Protein AF-A0A967GMF3-F1 (afdb_monomer_lite)

Structure (mmCIF, N/CA/C/O backbone):
data_AF-A0A967GMF3-F1
#
_entry.id   AF-A0A967GMF3-F1
#
loop_
_atom_site.group_PDB
_atom_site.id
_atom_site.type_symbol
_atom_site.label_atom_id
_atom_site.label_alt_id
_atom_site.label_comp_id
_atom_site.label_asym_id
_atom_site.label_entity_id
_atom_site.label_seq_id
_atom_site.pdbx_PDB_ins_code
_atom_site.Cartn_x
_atom_site.Cartn_y
_atom_site.Cartn_z
_atom_site.occupancy
_atom_site.B_iso_or_equiv
_atom_site.auth_seq_id
_atom_site.auth_comp_id
_atom_site.auth_asym_id
_atom_site.auth_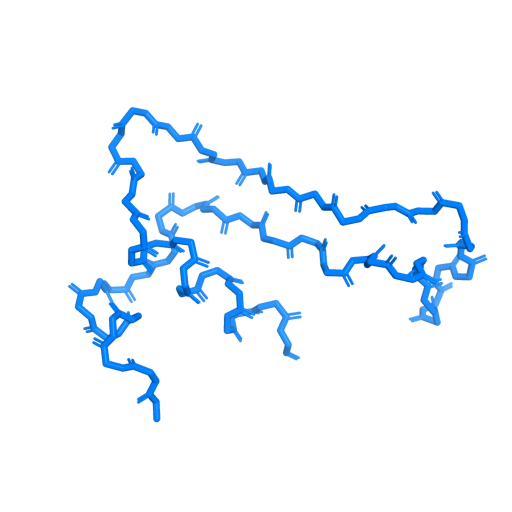atom_id
_atom_site.pdbx_PDB_model_num
ATOM 1 N N . VAL A 1 1 ? -1.015 -17.205 5.744 1.00 65.44 1 VAL A N 1
ATOM 2 C CA . VAL A 1 1 ? -1.686 -15.884 5.759 1.00 65.44 1 VAL A CA 1
ATOM 3 C C . VAL A 1 1 ? -1.121 -15.126 6.945 1.00 65.44 1 VAL A C 1
ATOM 5 O O . VAL A 1 1 ? -0.940 -15.762 7.974 1.00 65.44 1 VAL A O 1
ATOM 8 N N . ASP A 1 2 ? -0.753 -13.854 6.786 1.00 89.94 2 ASP A N 1
ATOM 9 C CA . ASP A 1 2 ? -0.168 -13.051 7.871 1.00 89.94 2 ASP A CA 1
ATOM 10 C C . ASP A 1 2 ? -1.173 -12.852 9.024 1.00 89.94 2 ASP A C 1
ATOM 12 O O . ASP A 1 2 ? -2.344 -12.553 8.775 1.00 89.94 2 ASP A O 1
ATOM 16 N N . GLU A 1 3 ? -0.727 -13.041 10.271 1.00 96.00 3 GLU A N 1
ATOM 17 C CA . GLU A 1 3 ? -1.581 -12.981 11.467 1.00 96.00 3 GLU A CA 1
ATOM 18 C C . GLU A 1 3 ? -2.151 -11.579 11.713 1.00 96.00 3 GLU A C 1
ATOM 20 O O . GLU A 1 3 ? -3.307 -11.442 12.112 1.00 96.00 3 GLU A O 1
ATOM 25 N N . LEU A 1 4 ? -1.377 -10.527 11.434 1.00 96.12 4 LEU A N 1
ATOM 26 C CA . LEU A 1 4 ? -1.813 -9.150 11.632 1.00 96.12 4 LEU A CA 1
ATOM 27 C C . LEU A 1 4 ? -2.832 -8.753 10.563 1.00 96.12 4 LEU A C 1
ATOM 29 O O . LEU A 1 4 ? -3.864 -8.171 10.892 1.00 96.12 4 LEU A O 1
ATOM 33 N N . ALA A 1 5 ? -2.592 -9.103 9.299 1.00 96.69 5 ALA A N 1
ATOM 34 C CA . ALA A 1 5 ? -3.564 -8.862 8.233 1.00 96.69 5 ALA A CA 1
ATOM 35 C C . ALA A 1 5 ? -4.878 -9.633 8.447 1.00 96.69 5 ALA A C 1
ATOM 37 O O . ALA A 1 5 ? -5.938 -9.153 8.063 1.00 96.69 5 ALA A O 1
ATOM 38 N N . ALA A 1 6 ? -4.831 -10.815 9.071 1.00 96.56 6 ALA A N 1
ATOM 39 C CA . ALA A 1 6 ? -6.020 -11.611 9.375 1.00 96.56 6 ALA A CA 1
ATOM 40 C C . ALA A 1 6 ? -6.922 -10.993 10.463 1.00 96.56 6 ALA A C 1
ATOM 42 O O . ALA A 1 6 ? -8.063 -11.423 10.615 1.00 96.56 6 ALA A O 1
ATOM 43 N N . THR A 1 7 ? -6.439 -9.988 11.203 1.00 97.62 7 THR A N 1
ATOM 44 C CA . THR A 1 7 ? -7.219 -9.303 12.254 1.00 97.62 7 THR A CA 1
ATOM 45 C C . THR A 1 7 ? -8.204 -8.259 11.723 1.00 97.62 7 THR A C 1
ATOM 47 O O . THR A 1 7 ? -9.032 -7.762 12.485 1.00 97.62 7 THR A O 1
ATOM 50 N N . VAL A 1 8 ? -8.127 -7.930 10.432 1.00 97.00 8 VAL A N 1
ATOM 51 C CA . VAL A 1 8 ? -9.064 -7.046 9.730 1.00 97.00 8 VAL A CA 1
ATOM 52 C C . VAL A 1 8 ? -9.735 -7.812 8.594 1.00 97.00 8 VAL A C 1
ATOM 54 O O . VAL A 1 8 ? -9.167 -8.756 8.041 1.00 97.00 8 VAL A O 1
ATOM 57 N N . GLU A 1 9 ? -10.960 -7.421 8.255 1.00 95.75 9 GLU A N 1
ATOM 58 C CA . GLU A 1 9 ? -11.711 -8.046 7.164 1.00 95.75 9 GLU A CA 1
ATOM 59 C C . GLU A 1 9 ? -11.082 -7.698 5.804 1.00 95.75 9 GLU A C 1
ATOM 61 O O . GLU A 1 9 ? -10.778 -8.598 5.017 1.00 95.75 9 GLU A O 1
ATOM 66 N N . ASP A 1 10 ? -10.748 -6.422 5.594 1.00 96.19 10 ASP A N 1
ATOM 67 C CA . ASP A 1 10 ? -10.162 -5.883 4.364 1.00 96.19 10 ASP A CA 1
ATOM 68 C C . ASP A 1 10 ? -9.075 -4.817 4.641 1.00 96.19 10 ASP A C 1
ATOM 70 O O . ASP A 1 10 ? -8.683 -4.559 5.784 1.00 96.19 10 ASP A O 1
ATOM 74 N N . SER A 1 11 ? -8.522 -4.226 3.579 1.00 97.44 11 SER A N 1
ATOM 75 C CA . SER A 1 11 ? -7.531 -3.144 3.644 1.00 97.44 11 SER A CA 1
ATOM 76 C C . SER A 1 11 ? -8.113 -1.782 4.052 1.00 97.44 11 SER A C 1
ATOM 78 O O . SER A 1 11 ? -7.375 -0.800 4.151 1.00 97.44 11 SER A O 1
ATOM 80 N N . GLY A 1 12 ? -9.420 -1.676 4.303 1.00 97.06 12 GLY A N 1
ATOM 81 C CA . GLY A 1 12 ? -10.091 -0.431 4.675 1.00 97.06 12 GLY A CA 1
ATOM 82 C C . GLY A 1 12 ? -9.995 0.643 3.591 1.00 97.06 12 GLY A C 1
ATOM 83 O O . GLY A 1 12 ? -9.891 1.828 3.906 1.00 97.06 12 GLY A O 1
ATOM 84 N N . GLY A 1 13 ? -9.940 0.231 2.319 1.00 97.06 13 GLY A N 1
ATOM 85 C CA . GLY A 1 13 ? -9.730 1.114 1.169 1.00 97.06 13 GLY A CA 1
ATOM 86 C C . GLY A 1 13 ? -8.284 1.591 0.983 1.00 97.06 13 GLY A C 1
ATOM 87 O O . GLY A 1 13 ? -8.033 2.432 0.117 1.00 97.06 13 GLY A O 1
ATOM 88 N N . CYS A 1 14 ? -7.332 1.086 1.775 1.00 98.31 14 CYS A N 1
ATOM 89 C CA . CYS A 1 14 ? -5.916 1.377 1.575 1.00 98.31 14 CYS A CA 1
ATOM 90 C C . CYS A 1 14 ? -5.379 0.622 0.357 1.00 98.31 14 CYS A C 1
ATOM 92 O O . CYS A 1 14 ? -5.612 -0.572 0.206 1.00 98.31 14 CYS A O 1
ATOM 94 N N . VAL A 1 15 ? -4.595 1.305 -0.475 1.00 98.31 15 VAL A N 1
ATOM 95 C CA . VAL A 1 15 ? -3.970 0.707 -1.661 1.00 98.31 15 VAL A CA 1
ATOM 96 C C . VAL A 1 15 ? -2.472 0.941 -1.607 1.00 98.31 15 VAL A C 1
ATOM 98 O O . VAL A 1 15 ? -2.020 2.089 -1.584 1.00 98.31 15 VAL A O 1
ATOM 101 N N . LEU A 1 16 ? -1.706 -0.151 -1.626 1.00 98.25 16 LEU A N 1
ATOM 102 C CA . LEU A 1 16 ? -0.266 -0.107 -1.833 1.00 98.25 16 LEU A CA 1
ATOM 103 C C . LEU A 1 16 ? 0.038 -0.286 -3.321 1.00 98.25 16 LEU A C 1
ATOM 105 O O . LEU A 1 16 ? -0.320 -1.294 -3.916 1.00 98.25 16 LEU A O 1
ATOM 109 N N . VAL A 1 17 ? 0.774 0.659 -3.900 1.00 97.75 17 VAL A N 1
ATOM 110 C CA . VAL A 1 17 ? 1.455 0.474 -5.185 1.00 97.75 17 VAL A CA 1
ATOM 111 C C . VAL A 1 17 ? 2.906 0.088 -4.874 1.00 97.75 17 VAL A C 1
ATOM 113 O O . VAL A 1 17 ? 3.666 0.962 -4.450 1.00 97.75 17 VAL A O 1
ATOM 116 N N . PRO A 1 18 ? 3.333 -1.179 -5.045 1.00 97.00 18 PRO A N 1
ATOM 117 C CA . PRO A 1 18 ? 4.642 -1.661 -4.591 1.00 97.00 18 PRO A CA 1
ATOM 118 C C . PRO A 1 18 ? 5.776 -1.355 -5.590 1.00 97.00 18 PRO A C 1
ATOM 120 O O . PRO A 1 18 ? 6.662 -2.171 -5.830 1.00 97.00 18 PRO A O 1
ATOM 123 N N . ALA A 1 19 ? 5.785 -0.152 -6.169 1.00 97.56 19 ALA A N 1
ATOM 124 C CA . ALA A 1 19 ? 6.768 0.294 -7.161 1.00 97.56 19 ALA A CA 1
ATOM 125 C C . ALA A 1 19 ? 8.115 0.717 -6.535 1.00 97.56 19 ALA A C 1
ATOM 127 O O . ALA A 1 19 ? 8.671 1.763 -6.870 1.00 97.56 19 ALA A O 1
ATOM 128 N N . PHE A 1 20 ? 8.651 -0.053 -5.582 1.00 97.00 20 PHE A N 1
ATOM 129 C CA . PHE A 1 20 ? 9.874 0.318 -4.851 1.00 97.00 20 PHE A CA 1
ATOM 130 C C . PHE A 1 20 ? 11.113 0.412 -5.752 1.00 97.00 20 PHE A C 1
ATOM 132 O O . PHE A 1 20 ? 12.006 1.211 -5.479 1.00 97.00 20 PHE A O 1
ATOM 139 N N . ALA A 1 21 ? 11.139 -0.359 -6.841 1.00 97.62 21 ALA A N 1
ATOM 140 C CA . ALA A 1 21 ? 12.192 -0.345 -7.856 1.00 97.62 21 ALA A CA 1
ATOM 141 C C . ALA A 1 21 ? 11.680 0.134 -9.231 1.00 97.62 21 ALA A C 1
ATOM 143 O O . ALA A 1 21 ? 12.257 -0.214 -10.259 1.00 97.62 21 ALA A O 1
ATOM 144 N N . GLY A 1 22 ? 10.590 0.909 -9.257 1.00 97.62 22 GLY A N 1
ATOM 145 C CA . GLY A 1 22 ? 9.861 1.247 -10.481 1.00 97.62 22 GLY A CA 1
ATOM 146 C C . GLY A 1 22 ? 8.735 0.261 -10.797 1.00 97.62 22 GLY A C 1
ATOM 147 O O . GLY A 1 22 ? 8.497 -0.702 -10.065 1.0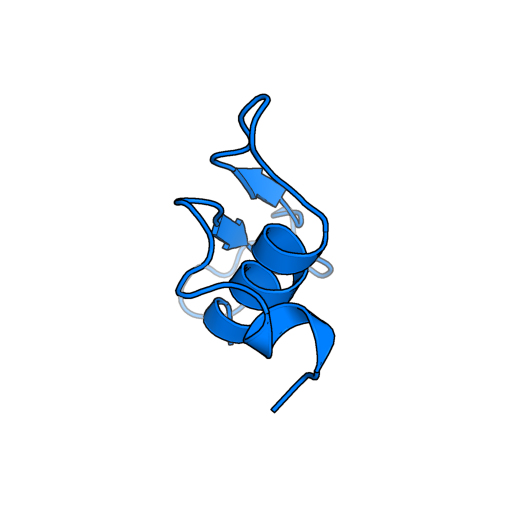0 97.62 22 GLY A O 1
ATOM 148 N N . LEU A 1 23 ? 8.022 0.526 -11.889 1.00 97.75 23 LEU A N 1
ATOM 149 C CA . LEU A 1 23 ? 6.981 -0.341 -12.430 1.00 97.75 23 LEU A CA 1
ATOM 150 C C . LEU A 1 23 ? 7.502 -1.074 -13.667 1.00 97.75 23 LEU A C 1
ATOM 152 O O . LEU A 1 23 ? 7.950 -0.455 -14.633 1.00 97.75 23 LEU A O 1
ATOM 156 N N . GLY A 1 24 ? 7.405 -2.404 -13.641 1.00 95.38 24 GLY A N 1
ATOM 157 C CA . GLY A 1 24 ? 7.681 -3.255 -14.796 1.00 95.38 24 GLY A CA 1
ATOM 158 C C . GLY A 1 24 ? 6.556 -3.219 -15.836 1.00 95.38 24 GLY A C 1
ATOM 159 O O . GLY A 1 24 ? 5.797 -2.253 -15.942 1.00 95.38 24 GLY A O 1
ATOM 160 N N . ALA A 1 25 ? 6.427 -4.297 -16.610 1.00 94.62 25 ALA A N 1
ATOM 161 C CA . ALA A 1 25 ? 5.340 -4.442 -17.575 1.00 94.62 25 ALA A CA 1
ATOM 162 C C . ALA A 1 25 ? 3.953 -4.315 -16.904 1.00 94.62 25 ALA A C 1
ATOM 164 O O . ALA A 1 25 ? 3.786 -4.771 -15.772 1.00 94.62 25 ALA A O 1
ATOM 165 N N . PRO A 1 26 ? 2.938 -3.757 -17.588 1.00 96.75 26 PRO A N 1
ATOM 166 C CA . PRO A 1 26 ? 2.980 -3.113 -18.907 1.00 96.75 26 PRO A CA 1
ATOM 167 C C . PRO A 1 26 ? 3.384 -1.623 -18.879 1.00 96.75 26 PRO A C 1
ATOM 169 O O . PRO A 1 26 ? 3.408 -0.988 -19.929 1.00 96.75 26 PRO A O 1
ATOM 172 N N . HIS A 1 27 ? 3.676 -1.052 -17.709 1.00 96.94 27 HIS A N 1
ATOM 173 C CA . HIS A 1 27 ? 3.850 0.395 -17.533 1.00 96.94 27 HIS A CA 1
ATOM 174 C C . HIS A 1 27 ? 5.263 0.895 -17.871 1.00 96.94 27 HIS A C 1
ATOM 176 O O . HIS A 1 27 ? 5.401 2.017 -18.344 1.00 96.94 27 HIS A O 1
ATOM 182 N N . TRP A 1 28 ? 6.292 0.065 -17.657 1.00 97.44 28 TRP A N 1
ATOM 183 C CA . TRP A 1 28 ? 7.697 0.345 -17.997 1.00 97.44 28 TRP A CA 1
ATOM 184 C C . TRP A 1 28 ? 8.205 1.710 -1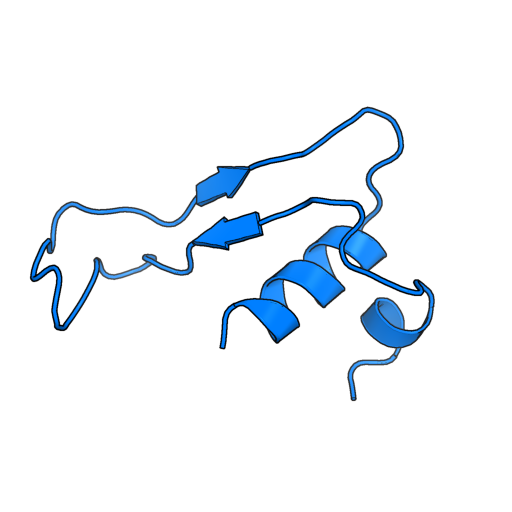7.516 1.00 97.44 28 TRP A C 1
ATOM 186 O O . TRP A 1 28 ? 8.904 2.419 -18.240 1.00 97.44 28 TRP A O 1
ATOM 196 N N . ASP A 1 29 ? 7.868 2.066 -16.280 1.00 98.06 29 ASP A N 1
ATOM 197 C CA . ASP A 1 29 ? 8.278 3.326 -15.671 1.00 98.06 29 ASP A CA 1
ATOM 198 C C . ASP A 1 29 ? 9.301 3.072 -14.548 1.00 98.06 29 ASP A C 1
ATOM 200 O O . ASP A 1 29 ? 8.916 2.755 -13.415 1.00 98.06 29 ASP A O 1
ATOM 204 N N . PRO A 1 30 ? 10.614 3.223 -14.815 1.00 97.81 30 PRO A N 1
ATOM 205 C CA . PRO A 1 30 ? 11.649 3.057 -13.794 1.00 97.81 30 PRO A CA 1
ATOM 206 C C . PRO A 1 30 ? 11.668 4.204 -12.765 1.00 97.81 30 PRO A C 1
ATOM 208 O O . PRO A 1 30 ? 12.318 4.101 -11.717 1.00 97.81 30 PRO A O 1
ATOM 211 N N . PHE A 1 31 ? 10.981 5.315 -13.040 1.00 98.19 31 PHE A N 1
ATOM 212 C CA . PHE A 1 31 ? 10.911 6.468 -12.146 1.00 98.19 31 PHE A CA 1
ATOM 213 C C . PHE A 1 31 ? 9.716 6.411 -11.195 1.00 98.19 31 PHE A C 1
ATOM 215 O O . PHE A 1 31 ? 9.735 7.119 -10.186 1.00 98.19 31 PHE A O 1
ATOM 222 N N . ALA A 1 32 ? 8.745 5.524 -11.433 1.00 98.19 32 ALA A N 1
ATOM 223 C CA . ALA A 1 32 ? 7.680 5.240 -10.481 1.00 98.19 32 ALA A CA 1
ATOM 224 C C . ALA A 1 32 ? 8.248 4.861 -9.102 1.00 98.19 32 ALA A C 1
ATOM 226 O O . ALA A 1 32 ? 9.326 4.268 -8.976 1.00 98.19 32 ALA A O 1
ATOM 227 N N . ARG A 1 33 ? 7.529 5.234 -8.044 1.00 98.31 33 ARG A N 1
ATOM 228 C CA . ARG A 1 33 ? 7.916 4.962 -6.656 1.00 98.31 33 ARG A CA 1
ATOM 229 C C . ARG A 1 33 ? 6.756 4.366 -5.887 1.00 98.31 33 ARG A C 1
ATOM 231 O O . ARG A 1 33 ? 5.596 4.619 -6.204 1.00 98.31 33 ARG A O 1
ATOM 238 N N . GLY A 1 34 ? 7.100 3.578 -4.872 1.00 97.38 34 GLY A N 1
ATOM 239 C CA . GLY A 1 34 ? 6.119 2.982 -3.983 1.00 97.38 34 GLY A CA 1
ATOM 240 C C . GLY A 1 34 ? 5.273 4.052 -3.297 1.00 97.38 34 GLY A C 1
A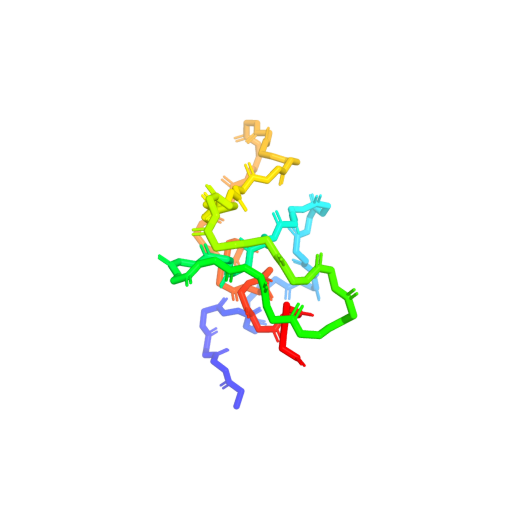TOM 241 O O . GLY A 1 34 ? 5.807 5.058 -2.825 1.00 97.38 34 GLY A O 1
ATOM 242 N N . ALA A 1 35 ? 3.964 3.835 -3.248 1.00 98.00 35 ALA A N 1
ATOM 243 C CA . ALA A 1 35 ? 3.018 4.782 -2.675 1.00 98.00 35 ALA A CA 1
ATOM 244 C C . ALA A 1 35 ? 1.890 4.052 -1.945 1.00 98.00 35 ALA A C 1
ATOM 246 O O . ALA A 1 35 ? 1.467 2.975 -2.360 1.00 98.00 35 ALA A O 1
ATOM 247 N N . MET A 1 36 ? 1.407 4.660 -0.863 1.00 97.94 36 MET A N 1
ATOM 248 C CA . MET A 1 36 ? 0.249 4.202 -0.101 1.00 97.94 36 MET A CA 1
ATOM 249 C C . MET A 1 36 ? -0.853 5.255 -0.207 1.00 97.94 36 MET A C 1
ATOM 251 O O . MET A 1 36 ? -0.632 6.416 0.142 1.00 97.94 36 MET A O 1
ATOM 255 N N . PHE A 1 37 ? -2.034 4.847 -0.664 1.00 98.50 37 PHE A N 1
ATOM 256 C CA . PHE A 1 37 ? -3.217 5.699 -0.795 1.00 98.50 37 PHE A CA 1
ATOM 257 C C . PHE A 1 37 ? -4.351 5.202 0.103 1.00 98.50 37 PHE A C 1
ATOM 259 O O . PHE A 1 37 ? -4.316 4.074 0.585 1.00 98.50 37 PHE A O 1
ATOM 266 N N . GLY A 1 38 ? -5.359 6.049 0.334 1.00 97.56 38 GLY A N 1
ATOM 267 C CA . GLY A 1 38 ? -6.562 5.670 1.090 1.00 97.56 38 GLY A CA 1
ATOM 268 C C . GLY A 1 38 ? -6.409 5.692 2.615 1.00 97.56 38 GLY A C 1
ATOM 269 O O . GLY A 1 38 ? -7.318 5.278 3.327 1.00 97.5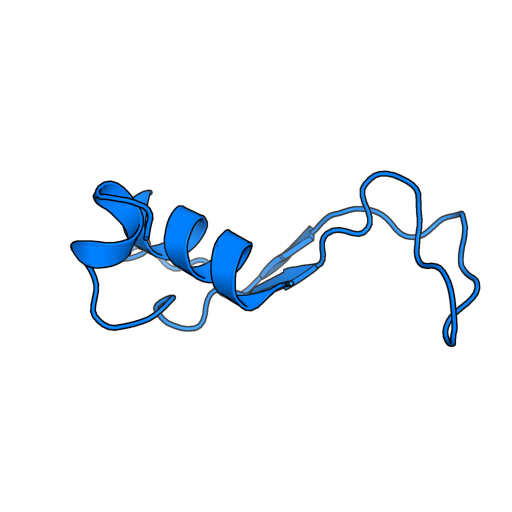6 38 GLY A O 1
ATOM 270 N N . VAL A 1 39 ? -5.291 6.205 3.141 1.00 97.94 39 VAL A N 1
ATOM 271 C CA . VAL A 1 39 ? -5.089 6.334 4.591 1.00 97.94 39 VAL A CA 1
ATOM 272 C C . VAL A 1 39 ? -6.077 7.343 5.172 1.00 97.94 39 VAL A C 1
ATOM 274 O O . VAL A 1 39 ? -6.129 8.503 4.763 1.00 97.94 39 VAL A O 1
ATOM 277 N N . THR A 1 40 ? -6.823 6.906 6.181 1.00 98.12 40 THR A N 1
ATOM 278 C CA . THR A 1 40 ? -7.713 7.744 6.983 1.00 98.12 40 THR A CA 1
ATOM 279 C C . THR A 1 40 ? -7.290 7.702 8.448 1.00 98.12 40 THR A C 1
ATOM 281 O O . THR A 1 40 ? -6.406 6.943 8.846 1.00 98.12 40 THR A O 1
ATOM 284 N N . ARG A 1 41 ? -7.957 8.486 9.302 1.00 97.81 41 ARG A N 1
ATOM 285 C CA . ARG A 1 41 ? -7.714 8.454 10.752 1.00 97.81 41 ARG A CA 1
ATOM 286 C C . ARG A 1 41 ? -7.978 7.069 11.374 1.00 97.81 41 ARG A C 1
ATOM 288 O O . ARG A 1 41 ? -7.391 6.760 12.405 1.00 97.81 41 ARG A O 1
ATOM 295 N N . GLY A 1 42 ? -8.866 6.265 10.785 1.00 97.12 42 GLY A N 1
ATOM 296 C CA . GLY A 1 42 ? -9.193 4.920 11.272 1.00 97.12 42 GLY A CA 1
ATOM 297 C C . GLY A 1 42 ? -8.224 3.831 10.804 1.00 97.12 42 GLY A C 1
ATOM 298 O O . GLY A 1 42 ? -8.289 2.707 11.298 1.00 97.12 42 GLY A O 1
ATOM 299 N N . THR A 1 43 ? -7.325 4.145 9.868 1.00 98.00 43 THR A N 1
ATOM 300 C CA . THR A 1 43 ? -6.373 3.176 9.328 1.00 98.00 43 THR A CA 1
ATOM 301 C C . THR A 1 43 ? -5.423 2.692 10.423 1.00 98.00 43 THR A C 1
ATOM 303 O O . THR A 1 43 ? -4.875 3.466 11.207 1.00 98.00 43 THR A O 1
ATOM 306 N N . SER A 1 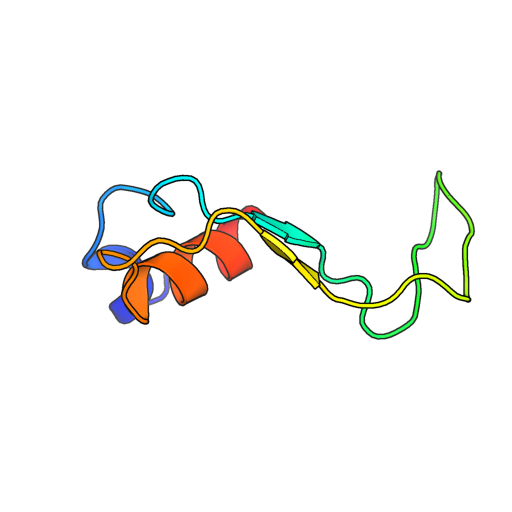44 ? -5.202 1.381 10.454 1.00 98.06 44 SER A N 1
ATOM 307 C CA . SER A 1 44 ? -4.339 0.702 11.423 1.00 98.06 44 SER A CA 1
ATOM 308 C C . SER A 1 44 ? -3.233 -0.058 10.694 1.00 98.06 44 SER A C 1
ATOM 310 O O . SER A 1 44 ? -3.292 -0.254 9.480 1.00 98.06 44 SER A O 1
ATOM 312 N N . LYS A 1 45 ? -2.229 -0.539 11.433 1.00 98.00 45 LYS A N 1
ATOM 313 C CA . LYS A 1 45 ? -1.153 -1.360 10.854 1.00 98.00 45 LYS A CA 1
ATOM 314 C C . LYS A 1 45 ? -1.683 -2.627 10.172 1.00 98.00 45 LYS A C 1
ATOM 316 O O . LYS A 1 45 ? -1.100 -3.054 9.182 1.00 98.00 45 LYS A O 1
ATOM 321 N N . ALA A 1 46 ? -2.785 -3.190 10.669 1.00 98.12 46 ALA A N 1
ATOM 322 C CA . ALA A 1 46 ? -3.420 -4.360 10.073 1.00 98.12 46 ALA A CA 1
ATOM 323 C C . ALA A 1 46 ? -3.979 -4.066 8.675 1.00 98.12 46 ALA A C 1
ATOM 325 O O . ALA A 1 46 ? -3.719 -4.835 7.755 1.00 98.12 46 ALA A O 1
ATOM 326 N N . HIS A 1 47 ? -4.619 -2.909 8.483 1.00 98.25 47 HIS A N 1
ATOM 327 C CA . HIS A 1 47 ? -5.084 -2.462 7.165 1.00 98.25 47 HIS A CA 1
ATOM 328 C C . HIS A 1 47 ? -3.922 -2.278 6.175 1.00 98.25 47 HIS A C 1
ATOM 330 O O . HIS A 1 47 ? -4.018 -2.700 5.027 1.00 98.25 47 HIS A O 1
ATOM 336 N N . LEU A 1 48 ? -2.788 -1.722 6.624 1.00 97.75 48 LEU A N 1
ATOM 337 C CA . LEU A 1 48 ? -1.595 -1.577 5.777 1.00 97.75 48 LEU A CA 1
ATOM 338 C C . LEU A 1 48 ? -0.967 -2.932 5.420 1.00 97.75 48 LEU A C 1
ATOM 340 O O . LEU A 1 48 ? -0.531 -3.131 4.290 1.00 97.75 48 LEU A O 1
ATOM 344 N N . CYS A 1 49 ? -0.925 -3.864 6.376 1.00 97.56 49 CYS A N 1
ATOM 345 C CA . CYS A 1 49 ? -0.439 -5.222 6.149 1.00 97.56 49 CYS A CA 1
ATOM 346 C C . CYS A 1 49 ? -1.336 -5.970 5.150 1.00 97.56 49 CYS A C 1
ATOM 348 O O . CYS A 1 49 ? -0.834 -6.567 4.202 1.00 97.56 49 CYS A O 1
ATOM 350 N N . ARG A 1 50 ? -2.662 -5.857 5.297 1.00 97.75 50 ARG A N 1
ATOM 351 C CA . ARG A 1 50 ? -3.638 -6.408 4.351 1.00 97.75 50 ARG A CA 1
ATOM 352 C C . ARG A 1 50 ? -3.491 -5.794 2.955 1.00 97.75 50 ARG A C 1
ATOM 354 O O . ARG A 1 50 ? -3.381 -6.552 1.999 1.00 97.75 50 ARG A O 1
ATOM 361 N N . ALA A 1 51 ? -3.362 -4.469 2.843 1.00 97.94 51 ALA A N 1
ATOM 362 C CA . ALA A 1 51 ? -3.124 -3.783 1.568 1.00 97.94 51 ALA A CA 1
ATOM 363 C C . ALA A 1 51 ? -1.829 -4.242 0.875 1.00 97.94 51 ALA A C 1
ATOM 365 O O . ALA A 1 51 ? -1.768 -4.308 -0.349 1.00 97.94 51 ALA A O 1
ATOM 366 N N . ALA A 1 52 ? -0.786 -4.573 1.643 1.00 96.50 52 ALA A N 1
ATOM 367 C CA . ALA A 1 52 ? 0.453 -5.107 1.087 1.00 96.50 52 ALA A CA 1
ATOM 368 C C . ALA A 1 52 ? 0.292 -6.529 0.526 1.00 96.50 52 ALA A C 1
ATOM 370 O O . ALA A 1 52 ? 0.917 -6.846 -0.481 1.00 96.50 52 ALA A O 1
ATOM 371 N N . LEU A 1 53 ? -0.543 -7.365 1.155 1.00 96.06 53 LEU A N 1
ATOM 372 C CA . LEU A 1 53 ? -0.870 -8.701 0.646 1.00 96.06 53 LEU A CA 1
ATOM 373 C C . LEU A 1 53 ? -1.779 -8.649 -0.587 1.00 96.06 53 LEU A C 1
ATOM 375 O O . LEU A 1 53 ? -1.622 -9.477 -1.471 1.00 96.06 53 LEU A O 1
ATOM 379 N N . GLU A 1 54 ? -2.712 -7.697 -0.644 1.00 96.00 54 GLU A N 1
ATOM 380 C CA . GLU A 1 54 ? -3.619 -7.496 -1.788 1.00 96.00 54 GLU A CA 1
ATOM 381 C C . GLU A 1 54 ? -2.912 -6.925 -3.029 1.00 96.00 54 GLU A C 1
ATOM 383 O O . GLU A 1 54 ? -3.434 -7.024 -4.136 1.00 96.00 54 GLU A O 1
ATOM 388 N N . ALA A 1 55 ? -1.741 -6.308 -2.856 1.00 93.56 55 ALA A N 1
ATOM 389 C CA . ALA A 1 55 ? -0.985 -5.675 -3.936 1.00 93.56 55 ALA A CA 1
ATOM 390 C C . ALA A 1 55 ? -0.168 -6.652 -4.806 1.00 93.56 55 ALA A C 1
ATOM 392 O O . ALA A 1 55 ? 0.461 -6.211 -5.773 1.00 93.56 55 ALA A O 1
ATOM 393 N N . VAL A 1 56 ? -0.132 -7.938 -4.442 1.00 83.81 56 VAL A N 1
ATOM 394 C CA . VAL A 1 56 ? 0.587 -9.020 -5.139 1.00 83.81 56 VAL A CA 1
ATOM 395 C C . VAL A 1 56 ? -0.414 -9.939 -5.821 1.00 83.81 56 VAL A C 1
ATOM 397 O O . VAL A 1 56 ? -0.167 -10.275 -7.000 1.00 83.81 56 VAL A O 1
#

Foldseek 3Di:
DDPLLVVDPALQQKAWDCQCQHDDPPVPGRPDHIDIDDDDPPGDVNSVVRNVVVND

Radius of gyration: 12.42 Å; chains: 1; bounding box: 24×24×31 Å

Sequence (56 aa):
VDELAATVEDSGGCVLVPAFAGLGAPHWDPFARGAMFGVTRGTSKAHLCRAALEAV

pLDDT: mean 96.35, std 4.73, range [65.44, 98.5]

Secondary structure (DSSP, 8-state):
--TTGGGSSS-TT-EEE--BTBB-TTT-BTT---EEE---TT--HHHHHHHHHHT-